Protein AF-Q5IAB8-F1 (afdb_monomer)

Secondary structure (DSSP, 8-state):
--S-----EETTTTEEEESS--TTEEEEEE-TTSPEEEEEPP-GGGGGGG--

Solvent-accessible surface area (backbone atoms only — not comparable to full-atom values): 3279 Å² total; per-residue (Å²): 132,73,96,68,73,80,59,46,68,30,76,93,77,67,19,33,38,28,88,65,61,54,94,66,31,43,76,79,52,68,36,98,87,71,24,29,18,21,29,70,51,90,58,72,74,62,61,63,72,72,59,131

Mean predicted aligned error: 8.19 Å

Nearest PDB structures (foldseek):
  5ki9-assembly1_A-2  TM=9.042E-01  e=1.877E-06  Homo sapiens
  6qbk-assembly1_A  TM=6.646E-01  e=3.024E-01  Magallana gigas
  8bgk-assembly1_B  TM=6.724E-01  e=4.489E-01  Magallana gigas
  4x0n-assembly1_B  TM=7.155E-01  e=3.240E+00  Stichodactyla helianthus
  1e4q-assembly1_A  TM=4.570E-01  e=3.460E+00  Homo sapiens

Radius of gyration: 13.15 Å; Cα contacts (8 Å, |Δi|>4): 73; chains: 1; bounding box: 20×27×42 Å

Foldseek 3Di:
DDPDPVQDADPVRAWTFDQDEDPQWDFPDADPVRGTTTGGHDDVVVVVVPPD

Structure (mmCIF, N/CA/C/O backbone):
data_AF-Q5IAB8-F1
#
_entry.id   AF-Q5IAB8-F1
#
loop_
_atom_site.group_PDB
_atom_site.id
_atom_site.type_symbol
_atom_site.label_atom_id
_atom_site.label_alt_id
_atom_site.label_comp_id
_atom_site.label_asym_id
_a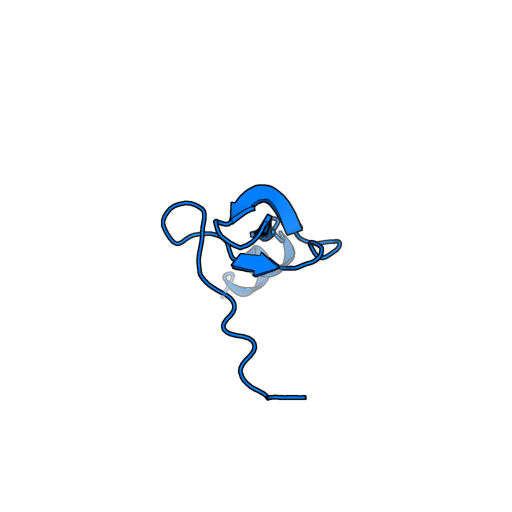tom_site.label_entity_id
_atom_site.label_seq_id
_atom_site.pdbx_PDB_ins_code
_atom_site.Cartn_x
_atom_site.Cartn_y
_atom_site.Cartn_z
_atom_site.occupancy
_atom_site.B_iso_or_equiv
_atom_site.auth_seq_id
_atom_site.auth_comp_id
_atom_site.auth_asym_id
_atom_site.auth_atom_id
_atom_site.pdbx_PDB_model_num
ATOM 1 N N . ARG A 1 1 ? 9.534 -22.008 -4.296 1.00 46.34 1 ARG A N 1
ATOM 2 C CA . ARG A 1 1 ? 9.032 -20.608 -4.307 1.00 46.34 1 ARG A CA 1
ATOM 3 C C . ARG A 1 1 ? 9.766 -19.912 -3.168 1.00 46.34 1 ARG A C 1
ATOM 5 O O . ARG A 1 1 ? 9.600 -20.365 -2.048 1.00 46.34 1 ARG A O 1
ATOM 12 N N . SER A 1 2 ? 10.704 -19.009 -3.466 1.00 45.88 2 SER A N 1
ATOM 13 C CA . SER A 1 2 ? 11.746 -18.582 -2.519 1.00 45.88 2 SER A CA 1
ATOM 14 C C . SER A 1 2 ? 11.183 -17.850 -1.302 1.00 45.88 2 SER A C 1
ATOM 16 O O . SER A 1 2 ? 10.316 -16.992 -1.435 1.00 45.88 2 SER A O 1
ATOM 18 N N . GLU A 1 3 ? 11.741 -18.169 -0.138 1.00 48.88 3 GLU A N 1
ATOM 19 C CA . GLU A 1 3 ? 11.428 -17.647 1.202 1.00 48.88 3 GLU A CA 1
ATOM 20 C C . GLU A 1 3 ? 11.738 -16.146 1.381 1.00 48.88 3 GLU A C 1
ATOM 22 O O . GLU A 1 3 ? 11.386 -15.532 2.380 1.00 48.88 3 GLU A O 1
ATOM 27 N N . PHE A 1 4 ? 12.328 -15.530 0.356 1.00 48.47 4 PHE A N 1
ATOM 28 C CA . PHE A 1 4 ? 12.608 -14.105 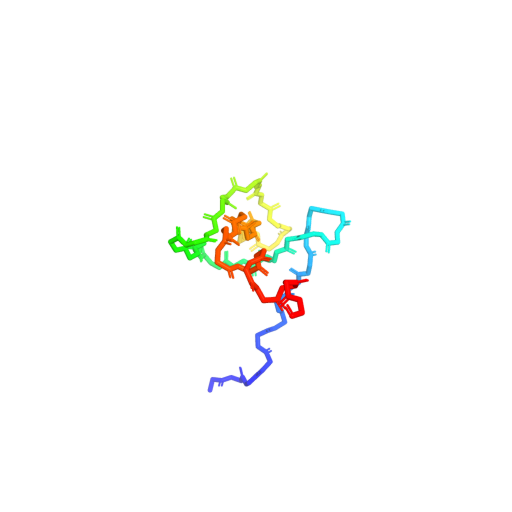0.267 1.00 48.47 4 PHE A CA 1
ATOM 29 C C . PHE A 1 4 ? 11.892 -13.523 -0.956 1.00 48.47 4 PHE A C 1
ATOM 31 O O . PHE A 1 4 ? 12.525 -13.161 -1.950 1.00 48.47 4 PHE A O 1
ATOM 38 N N . GLU A 1 5 ? 10.556 -13.428 -0.930 1.00 56.31 5 GLU A N 1
ATOM 39 C CA . GLU A 1 5 ? 9.945 -12.333 -1.690 1.00 56.31 5 GLU A CA 1
ATOM 40 C C . GLU A 1 5 ? 10.532 -11.058 -1.080 1.00 56.31 5 GLU A C 1
ATOM 42 O O . GLU A 1 5 ? 10.253 -10.726 0.070 1.00 56.31 5 GLU A O 1
ATOM 47 N N . LEU A 1 6 ? 11.438 -10.411 -1.819 1.00 57.72 6 LEU A N 1
ATOM 48 C CA . LEU A 1 6 ? 11.976 -9.090 -1.517 1.00 57.72 6 LEU A CA 1
ATOM 49 C C . LEU A 1 6 ? 10.795 -8.109 -1.502 1.00 57.72 6 LEU A C 1
ATOM 51 O O . LEU A 1 6 ? 10.542 -7.418 -2.492 1.00 57.72 6 LEU A O 1
ATOM 55 N N . ASP A 1 7 ? 10.042 -8.105 -0.400 1.00 61.72 7 ASP A N 1
ATOM 56 C CA . ASP A 1 7 ? 8.964 -7.179 -0.064 1.00 61.72 7 ASP A CA 1
ATOM 57 C C . ASP A 1 7 ? 9.622 -5.795 0.044 1.00 61.72 7 ASP A C 1
ATOM 59 O O . ASP A 1 7 ? 9.949 -5.314 1.130 1.00 61.72 7 ASP A O 1
ATOM 63 N N . ARG A 1 8 ? 9.905 -5.176 -1.112 1.00 79.31 8 ARG A N 1
ATOM 64 C CA . ARG A 1 8 ? 10.514 -3.849 -1.180 1.00 79.31 8 ARG A CA 1
ATOM 65 C C . ARG A 1 8 ? 9.646 -2.894 -0.378 1.00 79.3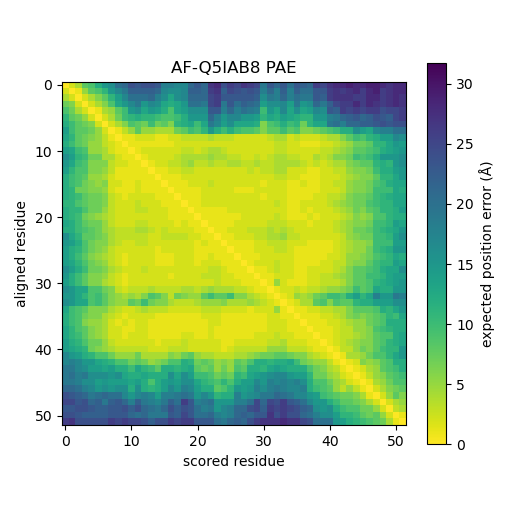1 8 ARG A C 1
ATOM 67 O O . ARG A 1 8 ? 8.419 -2.890 -0.500 1.00 79.31 8 ARG A O 1
ATOM 74 N N . ILE A 1 9 ? 10.303 -2.091 0.442 1.00 90.19 9 ILE A N 1
ATOM 75 C CA . ILE A 1 9 ? 9.644 -1.050 1.212 1.00 90.19 9 ILE A CA 1
ATOM 76 C C . ILE A 1 9 ? 9.282 0.104 0.270 1.00 90.19 9 ILE A C 1
ATOM 78 O O . ILE A 1 9 ? 10.031 0.444 -0.646 1.00 90.19 9 ILE A O 1
ATOM 82 N N . CYS A 1 10 ? 8.109 0.686 0.475 1.00 91.25 10 CYS A N 1
ATOM 83 C CA . CYS A 1 10 ? 7.586 1.831 -0.262 1.00 91.25 10 CYS A CA 1
ATOM 84 C C . CYS A 1 10 ? 6.941 2.823 0.720 1.00 91.25 10 CYS A C 1
ATOM 86 O O . CYS A 1 10 ? 6.933 2.585 1.928 1.00 91.25 10 CYS A O 1
ATOM 88 N N . GLY A 1 11 ? 6.444 3.963 0.226 1.00 90.12 11 GLY A N 1
ATOM 89 C CA . GLY A 1 11 ? 5.828 4.981 1.088 1.00 90.12 11 GLY A CA 1
ATOM 90 C C . GLY A 1 11 ? 6.801 5.522 2.139 1.00 90.12 11 GLY A C 1
ATOM 91 O O . GLY A 1 11 ? 6.488 5.515 3.325 1.00 90.12 11 GLY A O 1
ATOM 92 N N . TYR A 1 12 ? 8.008 5.908 1.711 1.00 90.88 12 TYR A N 1
ATOM 93 C CA . TYR A 1 12 ? 9.044 6.489 2.578 1.00 90.88 12 TYR A CA 1
ATOM 94 C C . TYR A 1 12 ? 9.396 5.640 3.813 1.00 90.88 12 TYR A C 1
ATOM 96 O O . TYR A 1 12 ? 9.648 6.173 4.886 1.00 90.88 12 TYR A O 1
ATOM 104 N N . GLY A 1 13 ? 9.394 4.310 3.680 1.00 89.62 13 GLY A N 1
ATOM 105 C CA . GLY A 1 13 ? 9.764 3.415 4.782 1.00 89.62 13 GLY A CA 1
ATOM 106 C C . GLY A 1 13 ? 8.585 2.769 5.517 1.00 89.62 13 GLY A C 1
ATOM 107 O O . GLY A 1 13 ? 8.803 1.892 6.346 1.00 89.62 13 GLY A O 1
ATOM 108 N N . THR A 1 14 ? 7.344 3.171 5.227 1.00 90.94 14 THR A N 1
ATOM 109 C CA . THR A 1 14 ? 6.172 2.809 6.052 1.00 90.94 14 THR A CA 1
ATOM 110 C C . THR A 1 14 ? 5.321 1.668 5.492 1.00 90.94 14 THR A C 1
ATOM 112 O O . THR A 1 14 ? 4.514 1.079 6.212 1.00 90.94 14 THR A O 1
ATOM 115 N N . ALA A 1 15 ? 5.488 1.326 4.214 1.00 94.25 15 ALA A N 1
ATOM 116 C CA . ALA A 1 15 ? 4.627 0.387 3.498 1.00 94.25 15 ALA A CA 1
ATOM 117 C C . ALA A 1 15 ? 5.433 -0.679 2.742 1.00 94.25 15 ALA A C 1
ATOM 119 O O . ALA A 1 15 ? 6.648 -0.574 2.589 1.00 94.25 15 ALA A O 1
ATOM 120 N N . ARG A 1 16 ? 4.759 -1.725 2.250 1.00 92.75 16 ARG A N 1
ATOM 121 C CA . ARG A 1 16 ? 5.385 -2.829 1.498 1.00 92.75 16 ARG A CA 1
ATOM 122 C C . ARG A 1 16 ? 4.779 -3.015 0.115 1.00 92.75 16 ARG A C 1
ATOM 124 O O . ARG A 1 16 ? 3.568 -2.909 -0.059 1.00 92.75 16 ARG A O 1
ATOM 131 N N . CYS A 1 17 ? 5.619 -3.346 -0.858 1.00 92.69 17 CYS A N 1
ATOM 132 C CA . CYS A 1 17 ? 5.201 -3.700 -2.209 1.00 92.69 17 CYS A CA 1
ATOM 133 C C . CYS A 1 17 ? 4.635 -5.120 -2.251 1.00 92.69 17 CYS A C 1
ATOM 135 O O . CYS A 1 17 ? 5.361 -6.075 -2.000 1.00 92.69 17 CYS A O 1
ATOM 137 N N . ARG A 1 18 ? 3.367 -5.278 -2.635 1.00 92.00 18 ARG A N 1
ATOM 138 C CA . ARG A 1 18 ? 2.706 -6.581 -2.807 1.00 92.00 18 ARG A CA 1
ATOM 139 C C . ARG A 1 18 ? 1.934 -6.638 -4.117 1.00 92.00 18 ARG A C 1
ATOM 141 O O . ARG A 1 18 ? 1.382 -5.634 -4.559 1.00 92.00 18 ARG A O 1
ATOM 148 N N . LYS A 1 19 ? 1.782 -7.829 -4.703 1.00 91.50 19 LYS A N 1
ATOM 149 C CA . LYS A 1 19 ? 0.885 -8.021 -5.863 1.00 91.50 19 LYS A CA 1
ATOM 150 C C . LYS A 1 19 ? -0.545 -7.550 -5.564 1.00 91.50 19 LYS A C 1
ATOM 152 O O . LYS A 1 19 ? -1.166 -6.889 -6.390 1.00 91.50 19 LYS A O 1
ATOM 157 N N . LYS A 1 20 ? -1.042 -7.855 -4.361 1.00 92.62 20 LYS A N 1
ATOM 158 C CA . LYS A 1 20 ? -2.331 -7.403 -3.827 1.00 92.62 20 LYS A CA 1
ATOM 159 C C . LYS A 1 20 ? -2.173 -7.108 -2.335 1.00 92.62 20 LYS A C 1
ATOM 161 O O . LYS A 1 20 ? -1.513 -7.874 -1.635 1.00 92.62 20 LYS A O 1
ATOM 166 N N . CYS A 1 21 ? -2.764 -6.014 -1.863 1.00 92.69 21 CYS A N 1
ATOM 167 C CA . CYS A 1 21 ? -2.780 -5.701 -0.437 1.00 92.69 21 CYS A CA 1
ATOM 168 C C . CYS A 1 21 ? -3.658 -6.692 0.330 1.00 92.69 21 CYS A C 1
ATOM 170 O O . CYS A 1 21 ? -4.642 -7.215 -0.203 1.00 92.69 21 CYS A O 1
ATOM 172 N N . ARG A 1 22 ? -3.294 -6.947 1.584 1.00 92.69 22 ARG A N 1
ATOM 173 C CA . ARG A 1 22 ? -4.091 -7.757 2.510 1.00 92.69 22 ARG A CA 1
ATOM 174 C C . ARG A 1 22 ? -5.342 -6.985 2.948 1.00 92.69 22 ARG A C 1
ATOM 176 O O . ARG A 1 22 ? -5.411 -5.768 2.817 1.00 92.69 22 ARG A O 1
ATOM 183 N N . SER A 1 23 ? -6.325 -7.686 3.512 1.00 92.50 23 SER A N 1
ATOM 184 C CA . SER A 1 23 ? -7.563 -7.078 4.042 1.00 92.50 23 SER A CA 1
ATOM 185 C C . SER A 1 23 ? -7.302 -6.023 5.129 1.00 92.50 23 SER A C 1
ATOM 187 O O . SER A 1 23 ? -8.020 -5.024 5.220 1.00 92.50 23 SER A O 1
ATOM 189 N N . GLN A 1 24 ? -6.236 -6.222 5.910 1.00 92.00 24 GLN A N 1
ATOM 190 C CA . GLN A 1 24 ? -5.753 -5.313 6.955 1.00 92.00 24 GLN A CA 1
ATOM 191 C C . GLN A 1 24 ? -4.670 -4.334 6.461 1.00 92.00 24 GLN A C 1
ATOM 193 O O . GLN A 1 24 ? -3.857 -3.842 7.242 1.00 92.00 24 GLN A O 1
ATOM 198 N N . GLU A 1 25 ? -4.630 -4.046 5.159 1.00 94.44 25 GLU A N 1
ATOM 199 C CA . GLU A 1 25 ? -3.748 -3.042 4.558 1.00 94.44 25 GLU A CA 1
ATOM 200 C C . GLU A 1 25 ? -4.563 -2.064 3.686 1.00 94.44 25 GLU A C 1
ATOM 202 O O . GLU A 1 25 ? -5.573 -2.430 3.084 1.00 94.44 25 GLU A O 1
ATOM 207 N N . TYR A 1 26 ? 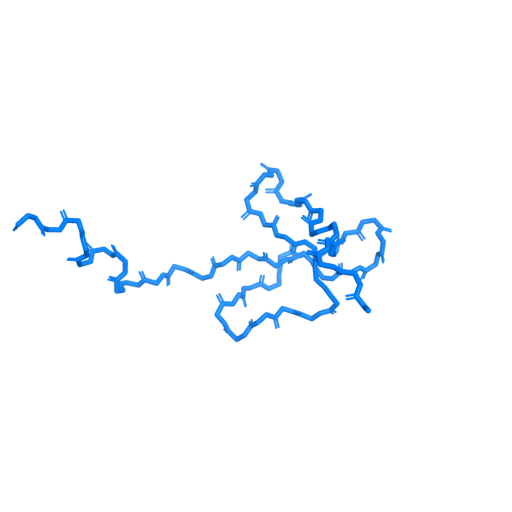-4.121 -0.811 3.607 1.00 94.25 26 TYR A N 1
ATOM 208 C CA . TYR A 1 26 ? -4.567 0.186 2.640 1.00 94.25 26 TYR A CA 1
ATOM 209 C C . TYR A 1 26 ? -3.621 0.214 1.442 1.00 94.25 26 TYR A C 1
ATOM 211 O O . TYR A 1 26 ? -2.400 0.194 1.598 1.00 94.25 26 TYR A O 1
ATOM 219 N N . ARG A 1 27 ? -4.172 0.317 0.229 1.00 95.31 27 ARG A N 1
ATOM 220 C CA . ARG A 1 27 ? -3.372 0.613 -0.962 1.00 95.31 27 ARG A CA 1
ATOM 221 C C . ARG A 1 27 ? -3.087 2.111 -1.001 1.00 95.31 27 ARG A C 1
ATOM 223 O O . ARG A 1 27 ? -4.005 2.889 -1.222 1.00 95.31 27 ARG A O 1
ATOM 230 N N . ILE A 1 28 ? -1.823 2.489 -0.847 1.00 95.44 28 ILE A N 1
ATOM 231 C CA . ILE A 1 28 ? -1.392 3.898 -0.833 1.00 95.44 28 ILE A CA 1
ATOM 232 C C . ILE A 1 28 ? -0.685 4.329 -2.124 1.00 95.44 28 ILE A C 1
ATOM 234 O O . ILE A 1 28 ? -0.365 5.497 -2.297 1.00 95.44 28 ILE A O 1
ATOM 238 N N . GLY A 1 29 ? -0.422 3.396 -3.043 1.00 93.81 29 GLY A N 1
ATOM 239 C CA . GLY A 1 29 ? 0.216 3.727 -4.314 1.00 93.81 29 GLY A CA 1
ATOM 240 C C . GLY A 1 29 ? 0.633 2.513 -5.133 1.00 93.81 29 GLY A C 1
ATOM 241 O O . GLY A 1 29 ? 0.065 1.416 -5.018 1.00 93.81 29 GLY A O 1
ATOM 242 N N . ARG A 1 30 ? 1.647 2.720 -5.975 1.00 93.50 30 ARG A N 1
ATOM 243 C CA . ARG A 1 30 ? 2.306 1.681 -6.770 1.00 93.50 30 ARG A CA 1
ATOM 244 C C . ARG A 1 30 ? 3.811 1.722 -6.554 1.00 93.50 30 ARG A C 1
ATOM 246 O O . ARG A 1 30 ? 4.397 2.786 -6.398 1.00 93.50 30 ARG A O 1
ATOM 253 N N . CYS A 1 31 ? 4.414 0.549 -6.565 1.00 90.94 31 CYS A N 1
ATOM 254 C CA . CYS A 1 31 ? 5.854 0.381 -6.564 1.00 90.94 31 CYS A CA 1
ATOM 255 C C . CYS A 1 31 ? 6.411 0.422 -7.996 1.00 90.94 31 CYS A C 1
ATOM 257 O O . CYS A 1 31 ? 5.656 0.178 -8.942 1.00 90.94 31 CYS A O 1
ATOM 259 N N . PRO A 1 32 ? 7.727 0.655 -8.181 1.00 87.44 32 PRO A N 1
ATOM 260 C CA . PRO A 1 32 ? 8.349 0.677 -9.510 1.00 87.44 32 PRO A CA 1
ATOM 261 C C . PRO A 1 32 ? 8.164 -0.622 -10.310 1.00 87.44 32 PRO A C 1
ATOM 263 O O . PRO A 1 32 ? 8.095 -0.599 -11.530 1.00 87.44 32 PRO A O 1
ATOM 266 N N . ASN A 1 33 ? 8.014 -1.761 -9.627 1.00 83.38 33 ASN A N 1
ATOM 267 C CA . ASN A 1 33 ? 7.725 -3.065 -10.232 1.00 83.38 33 ASN A CA 1
ATOM 268 C C . ASN A 1 33 ? 6.226 -3.296 -10.524 1.00 83.38 33 ASN A C 1
ATOM 270 O O . ASN A 1 33 ? 5.806 -4.440 -10.674 1.00 83.38 33 ASN A O 1
ATOM 274 N N . THR A 1 34 ? 5.411 -2.236 -10.562 1.00 83.00 34 THR A N 1
ATOM 275 C CA . THR A 1 34 ? 3.945 -2.220 -10.774 1.00 83.00 34 THR A CA 1
ATOM 276 C C . THR A 1 34 ? 3.080 -2.798 -9.648 1.00 83.00 34 THR A C 1
ATOM 278 O O . THR A 1 34 ? 1.853 -2.675 -9.693 1.00 83.00 34 THR A O 1
ATOM 281 N N . TYR A 1 35 ? 3.685 -3.366 -8.602 1.00 91.19 35 TYR A N 1
ATOM 282 C CA . TYR A 1 35 ? 2.958 -3.910 -7.453 1.00 91.19 35 TYR A CA 1
ATOM 283 C C . TYR A 1 35 ? 2.260 -2.809 -6.648 1.00 91.19 35 TYR A C 1
ATOM 285 O O . TYR A 1 35 ? 2.624 -1.633 -6.702 1.00 91.19 35 TYR A O 1
ATOM 293 N N . ALA A 1 36 ? 1.226 -3.180 -5.897 1.00 94.25 36 ALA A N 1
ATOM 294 C CA . ALA A 1 36 ? 0.557 -2.266 -4.986 1.00 94.25 36 ALA A CA 1
ATOM 295 C C . ALA A 1 36 ? 1.483 -1.934 -3.806 1.00 94.25 36 ALA A C 1
ATOM 297 O O . ALA A 1 36 ? 2.077 -2.828 -3.210 1.00 94.25 36 ALA A O 1
ATOM 298 N N . CYS A 1 37 ? 1.585 -0.652 -3.459 1.00 95.06 37 CYS A N 1
ATOM 299 C CA . CYS A 1 37 ? 2.203 -0.237 -2.206 1.00 95.06 37 CYS A CA 1
ATOM 300 C C . CYS A 1 37 ? 1.145 -0.300 -1.097 1.00 95.06 37 CYS A C 1
ATOM 302 O O . CYS A 1 37 ? 0.123 0.387 -1.184 1.00 95.06 37 CYS A O 1
ATOM 304 N N . CYS A 1 38 ? 1.366 -1.157 -0.103 1.00 95.69 38 CYS A N 1
ATOM 305 C CA . CYS A 1 38 ? 0.384 -1.534 0.906 1.00 95.69 38 CYS A CA 1
ATOM 306 C C . CYS A 1 38 ? 0.840 -1.086 2.299 1.00 95.69 38 CYS A C 1
ATOM 308 O O . CYS A 1 38 ? 1.861 -1.555 2.809 1.00 95.69 38 CYS A O 1
ATOM 310 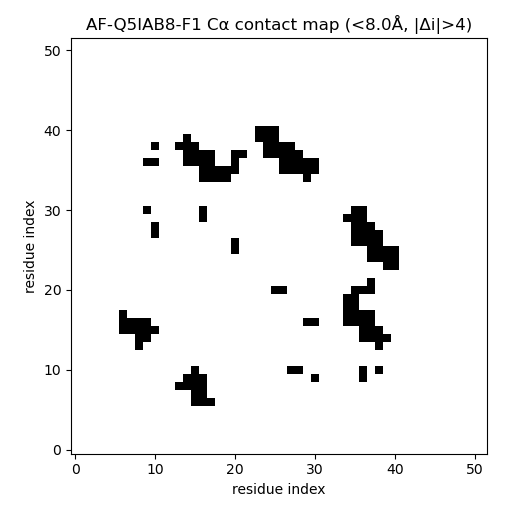N N . LEU A 1 39 ? 0.081 -0.173 2.903 1.00 94.56 39 LEU A N 1
ATOM 311 C CA . LEU A 1 39 ? 0.284 0.3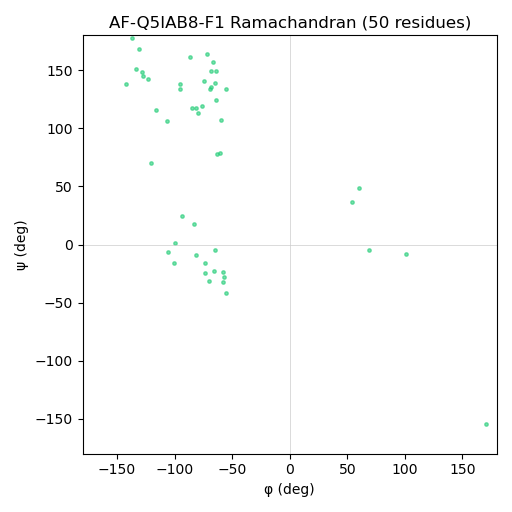40 4.256 1.00 94.56 39 LEU A CA 1
ATOM 312 C C . LEU A 1 39 ? -0.585 -0.448 5.230 1.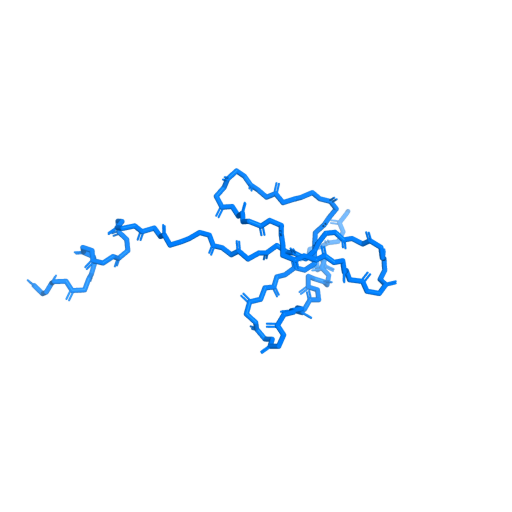00 94.56 39 LEU A C 1
ATOM 314 O O . LEU A 1 39 ? -1.763 -0.664 4.968 1.00 94.56 39 LEU A O 1
ATOM 318 N N . ARG A 1 40 ? -0.035 -0.873 6.363 1.00 91.75 40 ARG A N 1
ATOM 319 C CA . ARG A 1 40 ? -0.805 -1.618 7.364 1.00 91.75 40 ARG A CA 1
ATOM 320 C C . ARG A 1 40 ? -1.850 -0.706 8.008 1.00 91.75 40 ARG A C 1
ATOM 322 O O . ARG A 1 40 ? -1.543 0.435 8.343 1.00 91.75 40 ARG A O 1
ATOM 329 N N . LYS A 1 41 ? -3.078 -1.202 8.164 1.00 91.44 41 LYS A N 1
ATOM 330 C CA . LYS A 1 41 ? -4.104 -0.491 8.931 1.00 91.44 41 LYS A CA 1
ATOM 331 C C . LYS A 1 41 ? -3.661 -0.388 10.383 1.00 91.44 41 LYS A C 1
ATOM 333 O O . LYS A 1 41 ? -2.960 -1.273 10.882 1.00 91.44 41 LYS A O 1
ATOM 338 N N . TRP A 1 42 ? -4.083 0.687 11.035 1.00 82.94 42 TRP A N 1
ATOM 339 C CA . TRP A 1 42 ? -3.988 0.759 12.480 1.00 82.94 42 TRP A CA 1
ATOM 340 C C . TRP A 1 42 ? -4.880 -0.330 13.070 1.00 82.94 42 TRP A C 1
ATOM 342 O O . TRP A 1 42 ? -6.056 -0.421 12.726 1.00 82.94 42 TRP A O 1
ATOM 352 N N . ASP A 1 43 ? -4.295 -1.184 13.896 1.00 78.44 43 ASP A N 1
ATOM 353 C CA . ASP A 1 43 ? -5.011 -2.239 14.595 1.00 78.44 43 ASP A CA 1
ATOM 354 C C . ASP A 1 43 ? -5.114 -1.814 16.058 1.00 78.44 43 ASP A C 1
ATOM 356 O O . ASP A 1 43 ? -4.117 -1.815 16.782 1.00 78.44 43 ASP A O 1
ATOM 360 N N . GLU A 1 44 ? -6.312 -1.405 16.481 1.00 71.62 44 GLU A N 1
ATOM 361 C CA 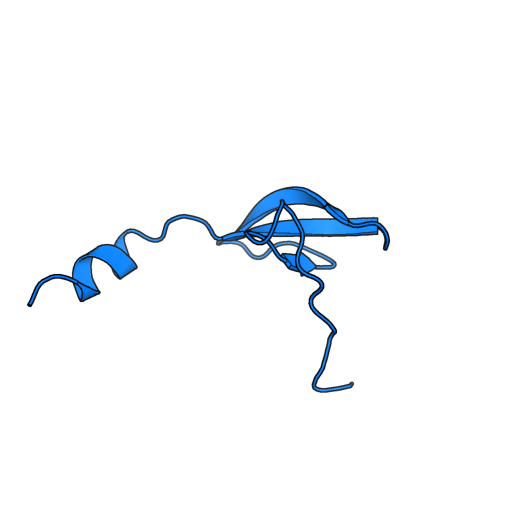. GLU A 1 44 ? -6.569 -0.965 17.856 1.00 71.62 44 GLU A CA 1
ATOM 362 C C . GLU A 1 44 ? -6.229 -2.054 18.885 1.00 71.62 44 GLU A C 1
ATOM 364 O O . GLU A 1 44 ? -5.880 -1.738 20.021 1.00 71.62 44 GLU A O 1
ATOM 369 N N . SER A 1 45 ? -6.217 -3.335 18.496 1.00 69.88 45 SER A N 1
ATOM 370 C CA . SER A 1 45 ? -5.797 -4.422 19.388 1.00 69.88 45 SER A CA 1
ATOM 371 C C . SER A 1 45 ? -4.311 -4.357 19.767 1.00 69.88 45 SER A C 1
ATOM 373 O O . SER A 1 45 ? -3.925 -4.856 20.826 1.00 69.88 45 SER A O 1
ATOM 375 N N . LEU A 1 46 ? -3.469 -3.693 18.963 1.00 64.44 46 LEU A N 1
ATOM 376 C CA . LEU A 1 46 ? -2.056 -3.475 19.287 1.00 64.44 46 LEU A CA 1
ATOM 377 C C . LEU A 1 46 ? -1.860 -2.422 20.385 1.00 64.44 46 LEU A C 1
ATOM 379 O O . LEU A 1 46 ? -0.868 -2.501 21.105 1.00 64.44 46 LEU A O 1
ATOM 383 N N . LEU A 1 47 ? -2.808 -1.496 20.571 1.00 62.69 47 LEU A N 1
ATOM 384 C CA . LEU A 1 47 ? -2.775 -0.513 21.665 1.00 62.69 47 LEU A CA 1
ATOM 385 C C . LEU A 1 47 ? -3.012 -1.165 23.033 1.00 62.69 47 LEU A C 1
ATOM 387 O O . LEU A 1 47 ? -2.454 -0.732 24.043 1.00 62.69 47 LEU A O 1
ATOM 391 N N . ASN A 1 48 ? -3.800 -2.242 23.075 1.00 57.56 48 ASN A N 1
ATOM 392 C CA . ASN A 1 48 ? -4.096 -2.955 24.318 1.00 57.56 48 ASN A CA 1
ATOM 393 C C . ASN A 1 48 ? -2.914 -3.791 24.831 1.00 57.56 48 ASN A C 1
ATOM 395 O O . ASN A 1 48 ? -2.897 -4.142 26.004 1.00 57.56 48 ASN A O 1
ATOM 399 N N . ARG A 1 49 ? -1.901 -4.070 23.997 1.00 57.12 49 ARG A N 1
ATOM 400 C CA . ARG A 1 49 ? -0.664 -4.756 24.424 1.00 57.12 49 ARG A CA 1
ATOM 401 C C . ARG A 1 49 ? 0.355 -3.833 25.091 1.00 57.12 49 ARG A C 1
ATOM 403 O O . ARG A 1 49 ? 1.351 -4.321 25.611 1.00 57.12 49 ARG A O 1
ATOM 410 N N . THR A 1 50 ? 0.122 -2.523 25.058 1.00 58.31 50 THR A N 1
ATOM 411 C CA . THR A 1 50 ? 0.959 -1.508 25.718 1.00 58.31 50 THR A CA 1
ATOM 412 C C . THR A 1 50 ? 0.398 -1.025 27.056 1.00 58.31 50 THR A C 1
ATOM 414 O O . THR A 1 50 ? 1.021 -0.171 27.682 1.00 58.31 50 THR A O 1
ATOM 417 N N . LYS A 1 51 ? -0.743 -1.559 27.521 1.00 52.59 51 LYS A N 1
ATOM 418 C CA . LYS A 1 51 ? -1.155 -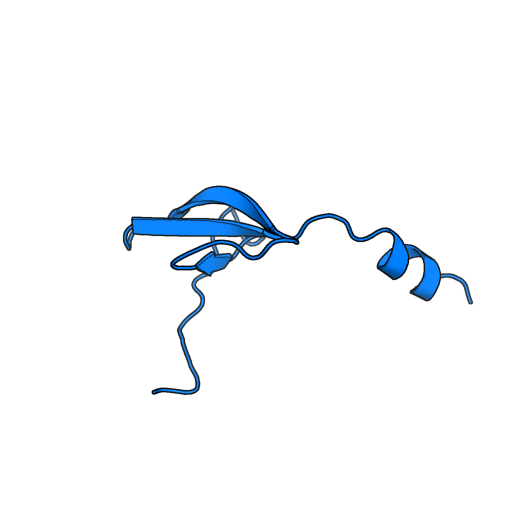1.384 28.919 1.00 52.59 51 LYS A CA 1
ATOM 419 C C . LYS A 1 51 ? -0.410 -2.418 29.783 1.00 52.59 51 LYS A C 1
ATOM 421 O O . LYS A 1 51 ? -0.573 -3.605 29.496 1.00 52.59 51 LYS A O 1
ATOM 426 N N . PRO A 1 52 ? 0.434 -1.985 30.740 1.00 58.38 52 PRO A N 1
ATOM 427 C CA . PRO A 1 52 ? 1.070 -2.879 31.705 1.00 58.38 52 PRO A CA 1
ATOM 428 C C . PRO A 1 52 ? 0.045 -3.557 32.621 1.00 58.38 52 PRO A C 1
ATOM 430 O O . PRO A 1 52 ? -1.066 -2.998 32.787 1.00 58.38 52 PRO A O 1
#

Sequence (52 aa):
RSEFELDRICGYGTARCRKKCRSQEYRIGRCPNTYACCLRKWDESLLNRTKP

InterPro domains:
  IPR025933 Beta-defensin domain [PF13841] (9-38)

Organism: Pongo pygmaeus (NCBI:txid9600)

pLDDT: mean 80.63, std 16.44, range [45.88, 95.69]